Protein AF-A0A811AQ07-F1 (afdb_monomer_lite)

Secondary structure (DSSP, 8-state):
-EEEEEEEEETTEEEEEEEEEEEEEEEEE-TTSEEEEEEEEEEEEEEEEE--STT--EEEEEEEEEEEEEEEEE-EESSSS-EE--EEEEEEEEE-PPP-------

Radius of gyration: 21.3 Å; chains: 1; bounding box: 49×35×57 Å

Sequence (106 aa):
MTYTDSHAGSDAFSGETKSVGAGIYASAMFESGAYIDLIGKFVHHDNEYTATFAGLGTRDYSSHSRYAGAEVGYRYHVTDDTRIEPQAELVYGAVSGKQFSGKTGE

Foldseek 3Di:
DDWDWDWDDDPFKTKTKTKDKDKDKDKDADPQQKIKIKMKMKMKIFMWIAGPPPPPGIDTDIKIKIKIKIKIWGWDDPDPPDIDIDMDMDMDMDIDDDDDDDPPDD

pLDDT: mean 73.06, std 18.9, range [33.62, 95.75]

Organism: Escherichia coli (NCBI:txid562)

Structure (mmCIF, N/CA/C/O backbone):
data_AF-A0A811AQ07-F1
#
_entry.id   AF-A0A811AQ07-F1
#
loop_
_atom_site.group_PDB
_atom_site.id
_atom_site.type_symbol
_atom_site.label_atom_id
_atom_site.label_alt_id
_atom_site.label_comp_id
_atom_site.label_asym_id
_atom_site.label_entity_id
_atom_site.label_seq_id
_atom_site.pdbx_PDB_ins_code
_atom_site.Cartn_x
_atom_site.Cartn_y
_atom_site.Cartn_z
_atom_site.occupancy
_atom_site.B_iso_or_equiv
_atom_site.auth_seq_id
_atom_site.auth_comp_id
_atom_site.auth_asym_id
_atom_site.auth_atom_id
_atom_site.pdbx_PDB_model_num
ATOM 1 N N . MET A 1 1 ? -6.242 -13.413 2.197 1.00 47.56 1 MET A N 1
ATOM 2 C CA . MET A 1 1 ? -6.690 -13.215 3.591 1.00 47.56 1 MET A CA 1
ATOM 3 C C . MET A 1 1 ? -5.531 -12.613 4.355 1.00 47.56 1 MET A C 1
ATOM 5 O O . MET A 1 1 ? -4.440 -13.162 4.280 1.00 47.56 1 MET A O 1
ATOM 9 N N . THR A 1 2 ? -5.741 -11.485 5.018 1.00 65.25 2 THR A N 1
ATOM 10 C CA . THR A 1 2 ? -4.742 -10.828 5.868 1.00 65.25 2 THR A CA 1
ATOM 11 C C . THR A 1 2 ? -5.278 -10.790 7.290 1.00 65.25 2 THR A C 1
ATOM 13 O O . THR A 1 2 ? -6.398 -10.325 7.504 1.00 65.25 2 THR A O 1
ATOM 16 N N . TYR A 1 3 ? -4.493 -11.282 8.241 1.00 50.19 3 TYR A N 1
ATOM 17 C CA . TYR A 1 3 ? -4.783 -11.183 9.666 1.00 50.19 3 TYR A CA 1
ATOM 18 C C . TYR A 1 3 ? -3.769 -10.229 10.288 1.00 50.19 3 TYR A C 1
ATOM 20 O O . TYR A 1 3 ? -2.569 -10.356 10.034 1.00 50.19 3 TYR A O 1
ATOM 28 N N . THR A 1 4 ? -4.243 -9.259 11.062 1.00 65.75 4 THR A N 1
ATOM 29 C CA . THR A 1 4 ? -3.370 -8.333 11.784 1.00 65.75 4 THR A CA 1
ATOM 30 C C . THR A 1 4 ? -3.865 -8.193 13.209 1.00 65.75 4 THR A C 1
ATOM 32 O O . THR A 1 4 ? -5.009 -7.804 13.445 1.00 65.75 4 THR A O 1
ATOM 35 N N . ASP A 1 5 ? -2.970 -8.512 14.136 1.00 54.62 5 ASP A N 1
ATOM 36 C CA . ASP A 1 5 ? -3.140 -8.296 15.563 1.00 54.62 5 ASP A CA 1
ATOM 37 C C . ASP A 1 5 ? -2.322 -7.061 15.937 1.00 54.62 5 ASP A C 1
ATOM 39 O O . ASP A 1 5 ? -1.143 -6.958 15.585 1.00 54.62 5 ASP A O 1
ATOM 43 N N . SER A 1 6 ? -2.961 -6.061 16.533 1.00 50.06 6 SER A N 1
ATOM 44 C CA . SER A 1 6 ? -2.292 -4.826 16.930 1.00 50.06 6 SER A CA 1
ATOM 45 C C . SER A 1 6 ? -2.661 -4.480 18.358 1.00 50.06 6 SER A C 1
ATOM 47 O O . SER A 1 6 ? -3.834 -4.343 18.704 1.00 50.06 6 SER A O 1
ATOM 49 N N . HIS A 1 7 ? -1.621 -4.320 19.167 1.00 52.50 7 HIS A N 1
ATOM 50 C CA . HIS A 1 7 ? -1.713 -3.917 20.557 1.00 52.50 7 HIS A CA 1
ATOM 51 C C . HIS A 1 7 ? -1.300 -2.449 20.659 1.00 52.50 7 HIS A C 1
ATOM 53 O O . HIS A 1 7 ? -0.160 -2.101 20.343 1.00 52.50 7 HIS A O 1
ATOM 59 N N . ALA A 1 8 ? -2.221 -1.583 21.075 1.00 51.03 8 ALA A N 1
ATOM 60 C CA . ALA A 1 8 ? -1.938 -0.177 21.332 1.00 51.03 8 ALA A CA 1
ATOM 61 C C . ALA A 1 8 ? -2.216 0.120 22.810 1.00 51.03 8 ALA A C 1
ATOM 63 O O . ALA A 1 8 ? -3.345 -0.018 23.281 1.00 51.03 8 ALA A O 1
ATOM 64 N N . GLY A 1 9 ? -1.176 0.519 23.543 1.00 42.53 9 GLY A N 1
ATOM 65 C CA . GLY A 1 9 ? -1.263 0.855 24.962 1.00 42.53 9 GLY A CA 1
ATOM 66 C C . GLY A 1 9 ? -0.516 2.146 25.280 1.00 42.53 9 GLY A C 1
ATOM 67 O O . GLY A 1 9 ? 0.598 2.363 24.807 1.00 42.53 9 GLY A O 1
ATOM 68 N N . SER A 1 10 ? -1.138 3.002 26.083 1.00 49.00 10 SER A N 1
ATOM 69 C CA . SER A 1 10 ? -0.545 4.182 26.720 1.00 49.00 10 SER A CA 1
ATOM 70 C C . SER A 1 10 ? -1.031 4.239 28.173 1.00 49.00 10 SER A C 1
ATOM 72 O O . SER A 1 10 ? -2.038 3.618 28.500 1.00 49.00 10 SER A O 1
ATOM 74 N N . ASP A 1 11 ? -0.380 5.007 29.050 1.00 52.09 11 ASP A N 1
ATOM 75 C CA . ASP A 1 11 ? -0.713 5.084 30.489 1.00 52.09 11 ASP A CA 1
ATOM 76 C C . ASP A 1 11 ? -2.171 5.509 30.791 1.00 52.09 11 ASP A C 1
ATOM 78 O O . ASP A 1 11 ? -2.641 5.378 31.920 1.00 52.09 11 ASP A O 1
ATOM 82 N N . ALA A 1 12 ? -2.911 5.991 29.785 1.00 50.75 12 ALA A N 1
ATOM 83 C CA . ALA A 1 12 ? -4.318 6.384 29.877 1.00 50.75 12 ALA A CA 1
ATOM 84 C C . ALA A 1 12 ? -5.310 5.468 29.118 1.00 50.75 12 ALA A C 1
ATOM 86 O O . ALA A 1 12 ? -6.520 5.675 29.243 1.00 50.75 12 ALA A O 1
ATOM 87 N N . PHE A 1 13 ? -4.846 4.487 28.326 1.00 49.88 13 PHE A N 1
ATOM 88 C CA . PHE A 1 13 ? -5.715 3.567 27.573 1.00 49.88 13 PHE A CA 1
ATOM 89 C C . PHE A 1 13 ? -5.024 2.233 27.234 1.00 49.88 13 PHE A C 1
ATOM 91 O O . PHE A 1 13 ? -3.858 2.213 26.842 1.00 49.88 13 PHE A O 1
ATOM 98 N N . SER A 1 14 ? -5.766 1.124 27.280 1.00 48.88 14 SER A N 1
ATOM 99 C CA . SER A 1 14 ? -5.351 -0.150 26.676 1.00 48.88 14 SER A CA 1
ATOM 100 C C . SER A 1 14 ? -6.426 -0.627 25.705 1.00 48.88 14 SER A C 1
ATOM 102 O O . SER A 1 14 ? -7.597 -0.732 26.084 1.00 48.88 14 SER A O 1
ATOM 104 N N . GLY A 1 15 ? -6.046 -0.898 24.457 1.00 54.94 15 GLY A N 1
ATOM 105 C CA . GLY A 1 15 ? -6.963 -1.408 23.443 1.00 54.94 15 GLY A CA 1
ATOM 106 C C . GLY A 1 15 ? -6.344 -2.526 22.613 1.00 54.94 15 GLY A C 1
ATOM 107 O O . GLY A 1 15 ? -5.207 -2.412 22.148 1.00 54.94 15 GLY A O 1
ATOM 108 N N . GLU A 1 16 ? -7.114 -3.592 22.413 1.00 60.38 16 GLU A N 1
ATOM 109 C CA . GLU A 1 16 ? -6.828 -4.634 21.430 1.00 60.38 16 GLU A CA 1
ATOM 110 C C . GLU A 1 16 ? -7.572 -4.308 20.138 1.00 60.38 16 GLU A C 1
ATOM 112 O O . GLU A 1 16 ? -8.758 -3.980 20.143 1.00 60.38 16 GLU A O 1
ATOM 117 N N . THR A 1 17 ? -6.883 -4.381 19.002 1.00 57.19 17 THR A N 1
ATOM 118 C CA . THR A 1 17 ? -7.522 -4.261 17.689 1.00 57.19 17 THR A CA 1
ATOM 119 C C . THR A 1 17 ? -7.236 -5.508 16.873 1.00 57.19 1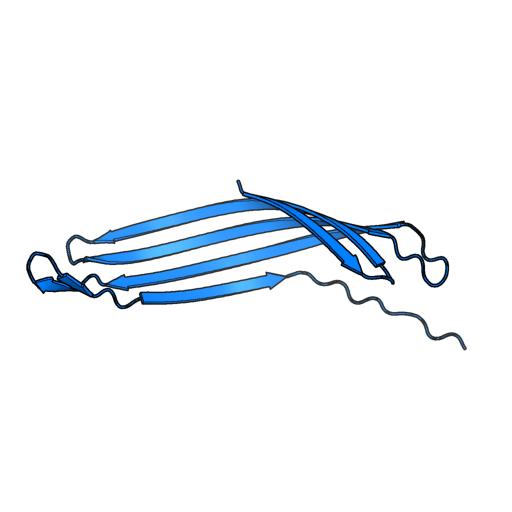7 THR A C 1
ATOM 121 O O . THR A 1 17 ? -6.112 -5.732 16.419 1.00 57.19 17 THR A O 1
ATOM 124 N N . LYS A 1 18 ? -8.276 -6.311 16.655 1.00 70.31 18 LYS A N 1
ATOM 125 C CA . LYS A 1 18 ? -8.247 -7.486 15.787 1.00 70.31 18 LYS A CA 1
ATOM 126 C C . LYS A 1 18 ? -8.769 -7.090 14.424 1.00 70.31 18 LYS A C 1
ATOM 128 O O . LYS A 1 18 ? -9.899 -6.639 14.279 1.00 70.31 18 LYS A O 1
ATOM 133 N N . SER A 1 19 ? -7.930 -7.231 13.406 1.00 68.94 19 SER A N 1
ATOM 134 C CA . SER A 1 19 ? -8.284 -6.835 12.046 1.00 68.94 19 SER A CA 1
ATOM 135 C C . SER A 1 19 ? -8.293 -8.040 11.122 1.00 68.94 19 SER A C 1
ATOM 137 O O . SER A 1 19 ? -7.280 -8.727 10.966 1.00 68.94 19 SER A O 1
ATOM 139 N N . VAL A 1 20 ? -9.426 -8.275 10.467 1.00 75.38 20 VAL A N 1
ATOM 140 C CA . VAL A 1 20 ? -9.591 -9.331 9.467 1.00 75.38 20 VAL A CA 1
ATOM 141 C C . VAL A 1 20 ? -9.822 -8.688 8.111 1.00 75.38 20 VAL A C 1
ATOM 143 O O . VAL A 1 20 ? -10.784 -7.949 7.907 1.00 75.38 20 VAL A O 1
ATOM 146 N N . GLY A 1 21 ? -8.924 -8.970 7.169 1.00 81.19 21 GLY A N 1
ATOM 147 C CA . GLY A 1 21 ? -8.981 -8.422 5.823 1.00 81.19 21 GLY A CA 1
ATOM 148 C C . GLY A 1 21 ? -9.073 -9.478 4.730 1.00 81.19 21 GLY A C 1
ATOM 149 O O . GLY A 1 21 ? -8.413 -10.521 4.764 1.00 81.19 21 GLY A O 1
ATOM 150 N N . ALA A 1 22 ? -9.861 -9.167 3.710 1.00 82.75 22 ALA A N 1
ATOM 151 C CA . ALA A 1 22 ? -9.928 -9.902 2.459 1.00 82.75 22 ALA A CA 1
ATOM 152 C C . ALA A 1 22 ? -9.666 -8.939 1.303 1.00 82.75 22 ALA A C 1
ATOM 154 O O . ALA A 1 22 ? -10.140 -7.806 1.297 1.00 82.75 22 ALA A O 1
ATOM 155 N N . GLY A 1 23 ? -8.899 -9.385 0.317 1.00 87.62 23 GLY A N 1
ATOM 156 C CA . GLY A 1 23 ? -8.571 -8.567 -0.835 1.00 87.62 23 GLY A CA 1
ATOM 157 C C . GLY A 1 23 ? -8.318 -9.409 -2.066 1.00 87.62 23 GLY A C 1
ATOM 158 O O . GLY A 1 23 ? -8.008 -10.598 -1.964 1.00 87.62 23 GLY A O 1
ATOM 159 N N . ILE A 1 24 ? -8.478 -8.762 -3.209 1.00 90.88 24 ILE A N 1
ATOM 160 C CA . ILE A 1 24 ? -8.180 -9.282 -4.534 1.00 90.88 24 ILE A CA 1
ATOM 161 C C . ILE A 1 24 ? -7.068 -8.433 -5.134 1.00 90.88 24 ILE A C 1
ATOM 163 O O . ILE A 1 24 ? -7.017 -7.224 -4.904 1.00 90.88 24 ILE A O 1
ATOM 167 N N . TYR A 1 25 ? -6.186 -9.070 -5.887 1.00 91.75 25 TYR A N 1
ATOM 168 C CA . TYR A 1 25 ? -5.140 -8.393 -6.635 1.00 91.75 25 TYR A CA 1
ATOM 169 C C . TYR A 1 25 ? -5.139 -8.905 -8.072 1.00 91.75 25 TYR A C 1
ATOM 171 O O . TYR A 1 25 ? -5.541 -10.041 -8.341 1.00 91.75 25 TYR A O 1
ATOM 179 N N . ALA A 1 26 ? -4.731 -8.043 -8.989 1.00 94.44 26 ALA A N 1
ATOM 180 C CA . ALA A 1 26 ? -4.576 -8.343 -10.394 1.00 94.44 26 ALA A CA 1
ATOM 181 C C . ALA A 1 26 ? -3.298 -7.667 -10.879 1.00 94.44 26 ALA A C 1
ATOM 183 O O . ALA A 1 26 ? -3.230 -6.441 -10.950 1.00 94.44 26 ALA A O 1
ATOM 184 N N . 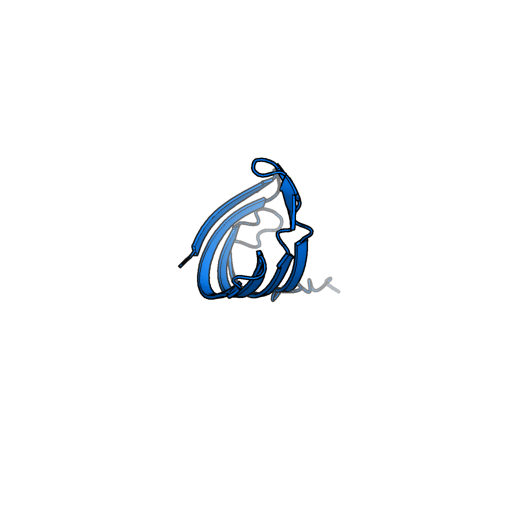SER A 1 27 ? -2.313 -8.484 -11.236 1.00 94.31 27 SER A N 1
ATOM 185 C CA . SER A 1 27 ? -1.025 -8.016 -11.731 1.00 94.31 27 SER A CA 1
ATOM 186 C C . SER A 1 27 ? -0.869 -8.417 -13.194 1.00 94.31 27 SER A C 1
ATOM 188 O O . SER A 1 27 ? -1.100 -9.570 -13.564 1.00 94.31 27 SER A O 1
ATOM 190 N N . ALA A 1 28 ? -0.473 -7.470 -14.034 1.00 93.31 28 ALA A N 1
ATOM 191 C CA . ALA A 1 28 ? -0.150 -7.687 -15.434 1.00 93.31 28 ALA A CA 1
ATOM 192 C C . ALA A 1 28 ? 1.334 -7.394 -15.648 1.00 93.31 28 ALA A C 1
ATOM 194 O O . ALA A 1 28 ? 1.792 -6.283 -15.385 1.00 93.31 28 ALA A O 1
ATOM 195 N N . MET A 1 29 ? 2.077 -8.387 -16.140 1.00 94.06 29 MET A N 1
ATOM 196 C CA . MET A 1 29 ? 3.471 -8.223 -16.549 1.00 94.06 29 MET A CA 1
ATOM 197 C C . MET A 1 29 ? 3.568 -8.308 -18.066 1.00 94.06 29 MET A C 1
ATOM 199 O O . MET A 1 29 ? 3.026 -9.229 -18.677 1.00 94.06 29 MET A O 1
ATOM 203 N N . PHE A 1 30 ? 4.262 -7.349 -18.667 1.00 91.56 30 PHE A N 1
ATOM 204 C CA . PHE A 1 30 ? 4.441 -7.259 -20.109 1.00 91.56 30 PHE A CA 1
ATOM 205 C C . PHE A 1 30 ? 5.868 -7.652 -20.491 1.00 91.56 30 PHE A C 1
ATOM 207 O O . PHE A 1 30 ? 6.825 -7.331 -19.787 1.00 91.56 30 PHE A O 1
ATOM 214 N N . GLU A 1 31 ? 6.027 -8.290 -21.653 1.00 88.94 31 GLU A N 1
ATOM 215 C CA . GLU A 1 31 ? 7.346 -8.656 -22.198 1.00 88.94 31 GLU A CA 1
ATOM 216 C C . GLU A 1 31 ? 8.246 -7.434 -22.450 1.00 88.94 31 GLU A C 1
ATOM 218 O O . GLU A 1 31 ? 9.467 -7.553 -22.462 1.00 88.94 31 GLU A O 1
ATOM 223 N N . SER A 1 32 ? 7.658 -6.239 -22.577 1.00 86.94 32 SER A N 1
ATOM 224 C CA . SER A 1 32 ? 8.384 -4.968 -22.664 1.00 86.94 32 SER A CA 1
ATOM 225 C C . SER A 1 32 ? 9.118 -4.575 -21.374 1.00 86.94 32 SER A C 1
ATOM 227 O O . SER A 1 32 ? 9.885 -3.618 -21.390 1.00 86.94 32 SER A O 1
ATOM 229 N N . GLY A 1 33 ? 8.882 -5.273 -20.258 1.00 86.75 33 GLY A N 1
ATOM 230 C CA . GLY A 1 33 ? 9.394 -4.920 -18.933 1.00 86.75 33 GLY A CA 1
ATOM 231 C C . GLY A 1 33 ? 8.453 -4.018 -18.131 1.00 86.75 33 GLY A C 1
ATOM 232 O O . GLY A 1 33 ? 8.723 -3.758 -16.961 1.00 86.75 33 GLY A O 1
ATOM 233 N N . ALA A 1 34 ? 7.342 -3.565 -18.717 1.00 92.69 34 ALA A N 1
ATOM 234 C CA . ALA A 1 34 ? 6.291 -2.867 -17.982 1.00 92.69 34 ALA A CA 1
ATOM 235 C C . ALA A 1 34 ? 5.538 -3.828 -17.050 1.00 92.69 34 ALA A C 1
ATOM 237 O O . ALA A 1 34 ? 5.320 -4.993 -17.392 1.00 92.69 34 ALA A O 1
ATOM 238 N N . TYR A 1 35 ? 5.068 -3.324 -15.914 1.00 94.56 35 TYR A N 1
ATOM 239 C CA . TYR A 1 35 ? 4.105 -4.024 -15.077 1.00 94.56 35 TYR A CA 1
ATOM 240 C C . TYR A 1 35 ? 3.068 -3.064 -14.502 1.00 94.56 35 TYR A C 1
ATOM 242 O O . TYR A 1 35 ? 3.304 -1.863 -14.351 1.00 94.56 35 TYR A O 1
ATOM 250 N N . ILE A 1 36 ? 1.901 -3.622 -14.208 1.00 94.25 36 ILE A N 1
ATOM 251 C CA . ILE A 1 36 ? 0.808 -2.950 -13.517 1.00 94.25 36 ILE A CA 1
ATOM 252 C C . ILE A 1 36 ? 0.328 -3.902 -12.430 1.00 94.25 36 ILE A C 1
ATOM 254 O O . ILE A 1 36 ? 0.057 -5.063 -12.729 1.00 94.25 36 ILE A O 1
ATOM 258 N N . ASP A 1 37 ? 0.199 -3.423 -11.200 1.00 95.50 37 ASP A N 1
ATOM 259 C CA . ASP A 1 37 ? -0.451 -4.149 -10.114 1.00 95.50 37 ASP A CA 1
ATOM 260 C C . ASP A 1 37 ? -1.649 -3.358 -9.597 1.00 95.50 37 ASP A C 1
ATOM 262 O O . ASP A 1 37 ? -1.574 -2.157 -9.356 1.00 95.50 37 ASP A O 1
ATOM 266 N N . LEU A 1 38 ? -2.791 -4.021 -9.462 1.00 94.75 38 LEU A N 1
ATOM 267 C CA . LEU A 1 38 ? -4.004 -3.435 -8.910 1.00 94.75 38 LEU A CA 1
ATOM 268 C C . LEU A 1 38 ? -4.442 -4.279 -7.729 1.00 94.75 38 LEU A C 1
ATOM 270 O O . LEU A 1 38 ? -4.670 -5.478 -7.874 1.00 94.75 38 LEU A O 1
ATOM 274 N N . ILE A 1 39 ? -4.646 -3.652 -6.577 1.00 93.25 39 ILE A N 1
ATOM 275 C CA . ILE A 1 39 ? -5.087 -4.334 -5.365 1.00 93.25 39 ILE A CA 1
ATOM 276 C C . ILE A 1 39 ? -6.311 -3.649 -4.772 1.00 93.25 39 ILE A C 1
ATOM 278 O O . ILE A 1 39 ? -6.346 -2.444 -4.554 1.00 93.25 39 ILE A O 1
ATOM 282 N N . GLY A 1 40 ? -7.334 -4.432 -4.460 1.00 93.25 40 GLY A N 1
ATOM 283 C CA . GLY A 1 40 ? -8.485 -3.999 -3.679 1.00 93.25 40 GLY A CA 1
ATOM 284 C C . GLY A 1 40 ? -8.554 -4.816 -2.402 1.00 93.25 40 GLY A C 1
ATOM 285 O O . GLY A 1 40 ? -8.728 -6.031 -2.467 1.00 93.25 40 GLY A O 1
ATOM 286 N N . LYS A 1 41 ? -8.448 -4.178 -1.235 1.00 90.38 41 LYS A N 1
ATOM 287 C CA . LYS A 1 41 ? -8.586 -4.847 0.067 1.00 90.38 41 LYS A CA 1
ATOM 288 C C . LYS A 1 41 ? -9.674 -4.199 0.914 1.00 90.38 41 LYS A C 1
ATOM 290 O O . LYS A 1 41 ? -9.785 -2.978 1.012 1.00 90.38 41 LYS A O 1
ATOM 295 N N . PHE A 1 42 ? -10.467 -5.041 1.555 1.00 82.75 42 PHE A N 1
ATOM 296 C CA . PHE A 1 42 ? -11.427 -4.676 2.580 1.00 82.75 42 PHE A CA 1
ATOM 297 C C . PHE A 1 42 ? -10.938 -5.241 3.906 1.00 82.75 42 PHE A C 1
ATOM 299 O O . PHE A 1 42 ? -10.639 -6.429 3.997 1.00 82.75 42 PHE A O 1
ATOM 306 N N . VAL A 1 43 ? -10.855 -4.400 4.928 1.00 84.06 43 VAL A N 1
ATOM 307 C CA . VAL A 1 43 ? -10.404 -4.774 6.265 1.00 84.06 43 VAL A CA 1
ATOM 308 C C . VAL A 1 43 ? -11.500 -4.413 7.253 1.00 84.06 43 VAL A C 1
ATOM 310 O O . VAL A 1 43 ? -11.928 -3.264 7.320 1.00 84.06 43 VAL A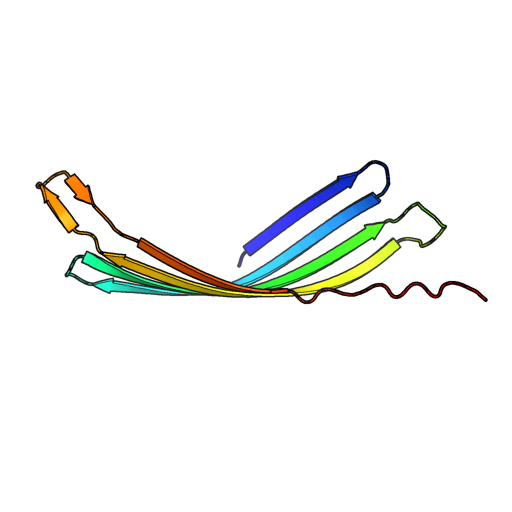 O 1
ATOM 313 N N . HIS A 1 44 ? -11.979 -5.400 7.995 1.00 79.00 44 HIS A N 1
ATOM 314 C CA . HIS A 1 44 ? -12.809 -5.185 9.168 1.00 79.00 44 HIS A CA 1
ATOM 315 C C . HIS A 1 44 ? -11.903 -5.095 10.390 1.00 79.00 44 HIS A C 1
ATOM 317 O O . HIS A 1 44 ? -10.985 -5.902 10.526 1.00 79.00 44 HIS A O 1
ATOM 323 N N . HIS A 1 45 ? -12.142 -4.115 11.247 1.00 76.19 45 HIS A N 1
ATOM 324 C CA . HIS A 1 45 ? -11.415 -3.919 12.488 1.00 76.19 45 HIS A CA 1
ATOM 325 C C . HIS A 1 45 ? -12.400 -4.079 13.644 1.00 76.19 45 HIS A C 1
ATOM 327 O O . HIS A 1 45 ? -13.267 -3.226 13.849 1.00 76.19 45 HIS A O 1
ATOM 333 N N . ASP A 1 46 ? -12.242 -5.153 14.399 1.00 68.06 46 ASP A N 1
ATOM 334 C CA . ASP A 1 46 ? -12.855 -5.332 15.705 1.00 68.06 46 ASP A CA 1
ATOM 335 C C . ASP A 1 46 ? -11.923 -4.688 16.728 1.00 68.06 46 ASP A C 1
ATOM 337 O O . ASP A 1 46 ? -10.806 -5.152 16.960 1.00 68.06 46 ASP A O 1
ATOM 341 N N . ASN A 1 47 ? -12.342 -3.557 17.285 1.00 63.06 47 ASN A N 1
ATOM 342 C CA . ASN A 1 47 ? -11.561 -2.836 18.276 1.00 63.06 47 ASN A CA 1
ATOM 343 C C . ASN A 1 47 ? -12.257 -2.982 19.630 1.00 63.06 47 ASN A C 1
ATOM 345 O O . ASN A 1 47 ? -13.422 -2.608 19.780 1.00 63.06 47 ASN A O 1
ATOM 349 N N . GLU A 1 48 ? -11.518 -3.466 20.614 1.00 57.56 48 GLU A N 1
ATOM 350 C CA . GLU A 1 48 ? -11.928 -3.524 22.009 1.00 57.56 48 GLU A CA 1
ATOM 351 C C . GLU A 1 48 ? -11.052 -2.531 22.772 1.00 57.56 48 GLU A C 1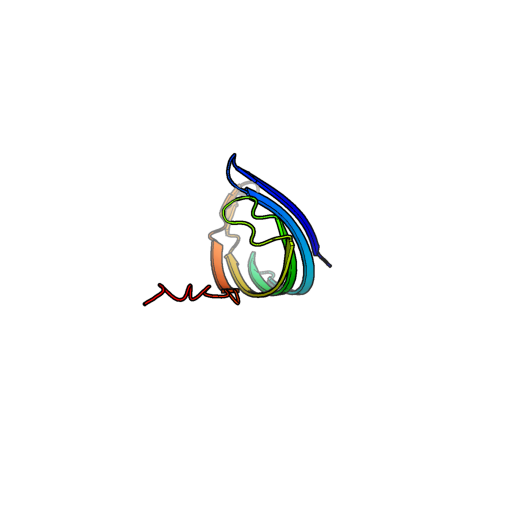
ATOM 353 O O . GLU A 1 48 ? -9.856 -2.752 22.961 1.00 57.56 48 GLU A O 1
ATOM 358 N N . TYR A 1 49 ? -11.615 -1.384 23.161 1.00 55.62 49 TYR A N 1
ATOM 359 C CA . TYR A 1 49 ? -10.884 -0.393 23.950 1.00 55.62 49 TYR A CA 1
ATOM 360 C C . TYR A 1 49 ? -11.449 -0.306 25.359 1.00 55.62 49 TYR A C 1
ATOM 362 O O . TYR A 1 49 ? -12.643 -0.074 25.575 1.00 55.62 49 TYR A O 1
ATOM 370 N N . THR A 1 50 ? -10.547 -0.423 26.327 1.00 50.31 50 THR A N 1
ATOM 371 C CA . THR A 1 50 ? -10.839 -0.220 27.741 1.00 50.31 50 THR A CA 1
ATOM 372 C C . THR A 1 50 ? -10.313 1.156 28.139 1.00 50.31 50 THR A C 1
ATOM 374 O O . THR A 1 50 ? -9.103 1.377 28.224 1.00 50.31 50 THR A O 1
ATOM 377 N N . ALA A 1 51 ? -11.222 2.113 28.342 1.00 50.22 51 ALA A N 1
ATOM 378 C CA . ALA A 1 51 ? -10.884 3.454 28.812 1.00 50.22 51 ALA A CA 1
ATOM 379 C C . ALA A 1 51 ? -11.128 3.549 30.324 1.00 50.22 51 ALA A C 1
ATOM 381 O O . ALA A 1 51 ? -12.270 3.561 30.787 1.00 50.22 51 ALA A O 1
ATOM 382 N N . THR A 1 52 ? -10.052 3.631 31.106 1.00 51.88 52 THR A N 1
ATOM 383 C CA . THR A 1 52 ? -10.106 3.662 32.580 1.00 51.88 52 THR A CA 1
ATOM 384 C C . THR A 1 52 ? -10.400 5.057 33.149 1.00 51.88 52 THR A C 1
ATOM 386 O O . THR A 1 52 ? -10.693 5.190 34.336 1.00 51.88 52 THR A O 1
ATOM 389 N N . PHE A 1 53 ? -10.363 6.111 32.325 1.00 44.53 53 PHE A N 1
ATOM 390 C CA . PHE A 1 53 ? -10.663 7.485 32.740 1.00 44.53 53 PHE A CA 1
ATOM 391 C C . PHE A 1 53 ? -12.171 7.784 32.622 1.00 44.53 53 PHE A C 1
ATOM 393 O O . PHE A 1 53 ? -12.782 7.541 31.584 1.00 44.53 53 PHE A O 1
ATOM 400 N N . ALA A 1 54 ? -12.765 8.325 33.691 1.00 50.50 54 ALA A N 1
ATOM 401 C CA . ALA A 1 54 ? -14.177 8.733 33.804 1.00 50.50 54 ALA A CA 1
ATOM 402 C C . ALA A 1 54 ? -15.257 7.621 33.854 1.00 50.50 54 ALA A C 1
ATOM 404 O O . ALA A 1 54 ? -16.437 7.916 33.679 1.00 50.50 54 ALA A O 1
ATOM 405 N N . GLY A 1 55 ? -14.905 6.361 34.147 1.00 45.19 55 GLY A N 1
ATOM 406 C CA . GLY A 1 55 ? -15.900 5.296 34.385 1.00 45.19 55 GLY A CA 1
ATOM 407 C C . GLY A 1 55 ? -16.660 4.830 33.133 1.00 45.19 55 GLY A C 1
ATOM 408 O O . GLY A 1 55 ? -17.780 4.337 33.238 1.00 45.19 55 GLY A O 1
ATOM 409 N N . LEU A 1 56 ? -16.066 4.993 31.947 1.00 49.78 56 LEU A N 1
ATOM 410 C CA . LEU A 1 56 ? -16.705 4.716 30.653 1.00 49.78 56 LEU A CA 1
ATOM 411 C C . LEU A 1 56 ? -16.815 3.219 30.287 1.00 49.78 56 LEU A C 1
ATOM 413 O O . LEU A 1 56 ? -17.570 2.892 29.368 1.00 49.78 56 LEU A O 1
ATOM 417 N N . GLY A 1 57 ? -16.135 2.328 31.019 1.00 55.56 57 GLY A N 1
ATOM 418 C CA . GLY A 1 57 ? -16.181 0.871 30.824 1.00 55.56 57 GLY A CA 1
ATOM 419 C C . GLY A 1 57 ? -15.471 0.376 29.554 1.00 55.56 57 GLY A C 1
ATOM 420 O O . GLY A 1 57 ? -14.799 1.145 28.863 1.00 55.56 57 GLY A O 1
ATOM 421 N N . THR A 1 58 ? -15.615 -0.919 29.252 1.00 55.38 58 THR A N 1
ATOM 422 C CA . THR A 1 58 ?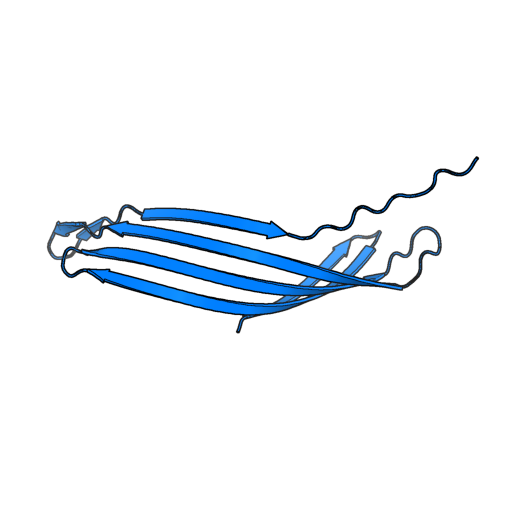 -15.168 -1.534 27.989 1.00 55.38 58 THR A CA 1
ATOM 423 C C . THR A 1 58 ? -16.121 -1.132 26.867 1.00 55.38 58 THR A C 1
ATOM 425 O O . THR A 1 58 ? -17.341 -1.263 26.997 1.00 55.38 58 THR A O 1
ATOM 428 N N . ARG A 1 59 ? -15.580 -0.592 25.773 1.00 57.22 59 ARG A N 1
ATOM 429 C CA . ARG A 1 59 ? -16.346 -0.186 24.591 1.00 57.22 59 ARG A CA 1
ATOM 430 C C . ARG A 1 59 ? -15.884 -1.011 23.400 1.00 57.22 59 ARG A C 1
ATOM 432 O O . ARG A 1 59 ? -14.788 -0.791 22.891 1.00 57.22 59 ARG A O 1
ATOM 439 N N . ASP A 1 60 ? -16.773 -1.876 22.929 1.00 58.91 60 ASP A N 1
ATOM 440 C CA . ASP A 1 60 ? -16.593 -2.599 21.674 1.00 58.91 60 ASP A CA 1
ATOM 441 C C . ASP A 1 60 ? -17.000 -1.702 20.506 1.00 58.91 60 ASP A C 1
ATOM 443 O O . ASP A 1 60 ? -18.106 -1.143 20.477 1.00 58.91 60 ASP A O 1
ATOM 447 N N . TYR A 1 61 ? -16.115 -1.541 19.526 1.00 61.62 61 TYR A N 1
ATOM 448 C CA . TYR A 1 61 ? -16.456 -0.873 18.279 1.00 61.62 61 TYR A CA 1
ATOM 449 C C . TYR A 1 61 ? -15.868 -1.572 17.063 1.00 61.62 61 TYR A C 1
ATOM 451 O O . TYR A 1 61 ? -14.664 -1.785 16.929 1.00 61.62 61 TYR A O 1
ATOM 459 N N . SER A 1 62 ? -16.754 -1.840 16.109 1.00 64.12 62 SER A N 1
ATOM 460 C CA . SER A 1 62 ? -16.380 -2.288 14.781 1.00 64.12 62 SER A CA 1
ATOM 461 C C . SER A 1 62 ? -16.184 -1.088 13.853 1.00 64.12 62 SER A C 1
ATOM 463 O O . SER A 1 62 ? -17.016 -0.175 13.777 1.00 64.12 62 SER A O 1
ATOM 465 N N . SER A 1 63 ? -15.062 -1.074 13.141 1.00 70.75 63 SER A N 1
ATOM 466 C CA . SER A 1 63 ? -14.798 -0.153 12.037 1.00 70.75 63 SER A CA 1
ATOM 467 C C . SER A 1 63 ? -14.407 -0.941 10.791 1.00 70.75 63 SER A C 1
ATOM 469 O O . SER A 1 63 ? -14.055 -2.117 10.852 1.00 70.75 63 SER A O 1
ATOM 471 N N . HIS A 1 64 ? -14.528 -0.328 9.620 1.00 79.25 64 HIS A N 1
ATOM 472 C CA . HIS A 1 64 ? -14.110 -0.944 8.374 1.00 79.25 64 HIS A CA 1
ATOM 473 C C . HIS A 1 64 ? -13.258 0.016 7.551 1.00 79.25 64 HIS A C 1
ATOM 475 O O . HIS A 1 64 ? -13.546 1.210 7.425 1.00 79.25 64 HIS A O 1
ATOM 481 N N . SER A 1 65 ? -12.243 -0.539 6.913 1.00 80.62 65 SER A N 1
ATOM 482 C CA . SER A 1 65 ? -11.347 0.180 6.028 1.00 80.62 65 SER A CA 1
ATOM 483 C C . SER A 1 65 ? -11.379 -0.457 4.652 1.00 80.62 65 SER A C 1
ATOM 485 O O . SER A 1 65 ? -11.306 -1.675 4.494 1.00 80.62 65 SER A O 1
ATOM 487 N N . ARG A 1 66 ? -11.512 0.378 3.630 1.00 83.88 66 ARG A N 1
ATOM 488 C CA . ARG A 1 66 ? -11.427 -0.028 2.229 1.00 83.88 66 ARG A CA 1
ATOM 489 C C . ARG A 1 66 ? -10.176 0.585 1.653 1.00 83.88 66 ARG A C 1
ATOM 491 O O . ARG A 1 66 ? -9.952 1.775 1.849 1.00 83.88 66 ARG A O 1
ATOM 498 N N . TYR A 1 67 ? -9.401 -0.200 0.928 1.00 88.69 67 TYR A N 1
ATOM 499 C CA . TYR A 1 67 ? -8.235 0.295 0.224 1.00 88.69 67 TYR A CA 1
ATOM 500 C C . TYR A 1 67 ? -8.265 -0.184 -1.218 1.00 88.69 67 TYR A C 1
ATOM 502 O O . TYR A 1 67 ? -8.582 -1.341 -1.496 1.00 88.69 67 TYR A O 1
ATOM 510 N N . ALA A 1 68 ? -7.901 0.719 -2.111 1.00 91.88 68 ALA A N 1
ATOM 511 C CA . ALA A 1 68 ? -7.644 0.465 -3.511 1.00 91.88 68 ALA A CA 1
ATOM 512 C C . ALA A 1 68 ? -6.238 0.988 -3.812 1.00 91.88 68 ALA A C 1
ATOM 514 O O . ALA A 1 68 ? -5.968 2.169 -3.613 1.00 91.88 68 ALA A O 1
ATOM 515 N N . GLY A 1 69 ? -5.343 0.103 -4.223 1.00 93.94 69 GLY A N 1
ATOM 516 C CA . GLY A 1 69 ? -3.991 0.412 -4.659 1.00 93.94 69 GLY A CA 1
ATOM 517 C C . GLY A 1 69 ? -3.858 0.168 -6.154 1.00 93.94 69 GLY A C 1
ATOM 518 O O . GLY A 1 69 ? -4.436 -0.782 -6.686 1.00 93.94 69 GLY A O 1
ATOM 519 N N . ALA A 1 70 ? -3.112 1.035 -6.819 1.00 95.00 70 ALA A N 1
ATOM 520 C CA . ALA A 1 70 ? -2.679 0.861 -8.189 1.00 95.00 70 ALA A CA 1
ATOM 521 C C . ALA A 1 70 ? -1.196 1.204 -8.277 1.00 95.00 70 ALA A C 1
ATOM 523 O O . ALA A 1 70 ? -0.792 2.308 -7.921 1.00 95.00 70 ALA A O 1
ATOM 524 N N . GLU A 1 71 ? -0.405 0.272 -8.771 1.00 95.56 71 GLU A N 1
ATOM 525 C CA . GLU A 1 71 ? 1.021 0.414 -8.990 1.00 95.56 71 GLU A CA 1
ATOM 526 C C . GLU A 1 71 ? 1.318 0.212 -10.469 1.00 95.56 71 GLU A C 1
ATOM 528 O O . GLU A 1 71 ? 0.738 -0.649 -11.134 1.00 95.56 71 GLU A O 1
ATOM 533 N N . VAL A 1 72 ? 2.226 1.019 -10.998 1.00 94.81 72 VAL A N 1
ATOM 534 C CA . VAL A 1 72 ? 2.772 0.848 -12.338 1.00 94.81 72 VAL A CA 1
ATOM 535 C C . VAL A 1 72 ? 4.277 1.010 -12.280 1.00 94.81 72 VAL A C 1
ATOM 537 O O . VAL A 1 72 ? 4.794 1.890 -11.591 1.00 94.81 72 VAL A O 1
ATOM 540 N N . GLY A 1 73 ? 4.990 0.209 -13.054 1.00 94.81 73 GLY A N 1
ATOM 541 C CA . GLY A 1 73 ? 6.426 0.366 -13.186 1.00 94.81 73 GLY A CA 1
ATOM 542 C C . GLY A 1 73 ? 6.945 -0.161 -14.508 1.00 94.81 73 GLY A C 1
ATOM 543 O O . GLY A 1 73 ? 6.236 -0.812 -15.279 1.00 94.81 73 GLY A O 1
ATOM 544 N N . TYR A 1 74 ? 8.191 0.183 -14.806 1.00 92.94 74 TYR A N 1
ATOM 545 C CA . TYR A 1 74 ? 8.824 -0.195 -16.062 1.00 92.94 74 TYR A CA 1
ATOM 546 C C . TYR A 1 74 ? 10.270 -0.596 -15.845 1.00 92.94 74 TYR A C 1
ATOM 548 O O . TYR A 1 74 ? 11.104 0.232 -15.500 1.00 92.94 74 TYR A O 1
ATOM 556 N N . ARG A 1 75 ? 10.594 -1.859 -16.102 1.00 91.69 75 ARG A N 1
ATOM 557 C CA . ARG A 1 75 ? 11.951 -2.382 -15.991 1.00 91.69 75 ARG A CA 1
ATOM 558 C C . ARG A 1 75 ? 12.755 -2.077 -17.246 1.00 91.69 75 ARG A C 1
ATOM 560 O O . ARG A 1 75 ? 12.597 -2.724 -18.278 1.00 91.69 75 ARG A O 1
ATOM 567 N N . TYR A 1 76 ? 13.682 -1.138 -17.129 1.00 87.56 76 TYR A N 1
ATOM 568 C CA . TYR A 1 76 ? 14.658 -0.818 -18.160 1.00 87.56 76 TYR A CA 1
ATOM 569 C C . TYR A 1 76 ? 15.985 -1.541 -17.895 1.00 87.56 76 TYR A C 1
ATOM 571 O O . TYR A 1 76 ? 16.583 -1.393 -16.828 1.00 87.56 76 TYR A O 1
ATOM 579 N N . HIS A 1 77 ? 16.468 -2.312 -18.870 1.00 86.00 77 HIS A N 1
ATOM 580 C CA . HIS A 1 77 ? 17.784 -2.954 -18.805 1.00 86.00 77 HIS A CA 1
ATOM 581 C C . HIS A 1 77 ? 18.848 -1.968 -19.304 1.00 86.00 77 HIS A C 1
ATOM 583 O O . HIS A 1 77 ? 18.827 -1.559 -20.462 1.00 86.00 77 HIS A O 1
ATOM 589 N N . VAL A 1 78 ? 19.751 -1.553 -18.413 1.00 81.44 78 VAL A N 1
ATOM 590 C CA . VAL A 1 78 ? 20.861 -0.635 -18.726 1.00 81.44 78 VAL A CA 1
ATOM 591 C C . VAL A 1 78 ? 22.080 -1.420 -19.215 1.00 81.44 78 VAL A C 1
ATOM 593 O O . VAL A 1 78 ? 22.763 -0.985 -20.137 1.00 81.44 78 VAL A O 1
ATOM 596 N N . THR A 1 79 ? 22.327 -2.589 -18.624 1.00 87.25 79 THR A N 1
ATOM 597 C CA . THR A 1 79 ? 23.297 -3.602 -19.071 1.00 87.25 79 THR A CA 1
ATOM 598 C C . THR A 1 79 ? 22.703 -4.998 -18.846 1.00 87.25 79 THR A C 1
ATOM 600 O O . THR A 1 79 ? 21.642 -5.110 -18.228 1.00 87.25 79 THR A O 1
ATOM 603 N N . ASP A 1 80 ? 23.378 -6.060 -19.298 1.00 78.19 80 ASP A N 1
ATOM 604 C CA . ASP A 1 80 ? 22.913 -7.449 -19.113 1.00 78.19 80 ASP A CA 1
ATOM 605 C C . ASP A 1 80 ? 22.667 -7.814 -17.631 1.00 78.19 80 ASP A C 1
ATOM 607 O O . ASP A 1 80 ? 21.759 -8.588 -17.326 1.00 78.19 80 ASP A O 1
ATOM 611 N N . ASP A 1 81 ? 23.395 -7.175 -16.704 1.00 86.25 81 ASP A N 1
ATOM 612 C CA . ASP A 1 81 ? 23.286 -7.411 -15.255 1.00 86.25 81 ASP A CA 1
ATOM 613 C C . ASP A 1 81 ? 22.611 -6.265 -14.479 1.00 86.25 81 ASP A C 1
ATOM 615 O O . ASP A 1 81 ? 22.239 -6.433 -13.315 1.00 86.25 81 ASP A O 1
ATOM 619 N N . THR A 1 82 ? 22.452 -5.082 -15.088 1.00 85.62 82 THR A N 1
ATOM 620 C CA . THR A 1 82 ? 21.948 -3.879 -14.402 1.00 85.62 82 THR A CA 1
ATOM 621 C C . THR A 1 82 ? 20.620 -3.422 -14.976 1.00 85.62 82 THR A C 1
ATOM 623 O O . THR A 1 82 ? 20.478 -3.151 -16.168 1.00 85.62 82 THR A O 1
ATOM 626 N N . ARG A 1 83 ? 19.646 -3.250 -14.085 1.00 84.94 83 ARG A N 1
ATOM 627 C CA . ARG A 1 83 ? 18.277 -2.853 -14.407 1.00 84.94 83 ARG A CA 1
ATOM 628 C C . ARG A 1 83 ? 17.833 -1.708 -13.507 1.00 84.94 83 ARG A C 1
ATOM 630 O O . ARG A 1 83 ? 18.120 -1.712 -12.314 1.00 84.94 83 ARG A O 1
ATOM 637 N N . ILE A 1 84 ? 17.144 -0.741 -14.101 1.00 89.88 84 ILE A N 1
ATOM 638 C CA . ILE A 1 84 ? 16.509 0.389 -13.422 1.00 89.88 84 ILE A CA 1
ATOM 639 C C . ILE A 1 84 ? 15.007 0.236 -13.610 1.00 89.88 84 ILE A C 1
ATOM 641 O O . ILE A 1 84 ? 14.545 -0.028 -14.717 1.00 89.88 84 ILE A O 1
ATOM 645 N N . GLU A 1 85 ? 14.247 0.413 -12.539 1.00 91.44 85 GLU A N 1
ATOM 646 C CA . GLU A 1 85 ? 12.797 0.278 -12.568 1.00 91.44 85 GLU A CA 1
ATOM 647 C C . GLU A 1 85 ? 12.160 1.511 -11.923 1.00 91.44 85 GLU A C 1
ATOM 649 O O . GLU A 1 85 ? 12.048 1.569 -10.700 1.00 91.44 85 GLU A O 1
ATOM 654 N N . PRO A 1 86 ? 11.806 2.554 -12.698 1.00 92.56 86 PRO A N 1
ATOM 655 C CA . PRO A 1 86 ? 10.888 3.577 -12.217 1.00 92.56 86 PRO A CA 1
ATOM 656 C C . PRO A 1 86 ? 9.538 2.948 -11.858 1.00 92.56 86 PRO A C 1
ATOM 658 O O . PRO A 1 86 ? 8.974 2.189 -12.650 1.00 92.56 86 PRO A O 1
ATOM 661 N N . GLN A 1 87 ? 9.022 3.311 -10.685 1.00 94.38 87 GLN A N 1
ATOM 662 C CA . GLN A 1 87 ? 7.749 2.837 -10.149 1.00 94.38 87 GLN A CA 1
ATOM 663 C C . GLN A 1 87 ? 6.927 4.028 -9.652 1.00 94.38 87 GLN A C 1
ATOM 665 O O . GLN A 1 87 ? 7.475 5.014 -9.149 1.00 94.38 87 GLN A O 1
ATOM 670 N N . ALA A 1 88 ? 5.612 3.936 -9.797 1.00 95.75 88 ALA A N 1
ATOM 671 C CA . ALA A 1 88 ? 4.659 4.872 -9.230 1.00 95.75 88 ALA A CA 1
ATOM 672 C C . ALA A 1 88 ? 3.485 4.091 -8.639 1.00 95.75 88 ALA A C 1
ATOM 674 O O . ALA A 1 88 ? 2.849 3.298 -9.330 1.00 95.75 88 ALA A O 1
ATOM 675 N N . GLU A 1 89 ? 3.184 4.353 -7.371 1.00 94.94 89 GLU A N 1
ATOM 676 C CA . GLU A 1 89 ? 2.088 3.720 -6.645 1.00 94.94 89 GLU A CA 1
AT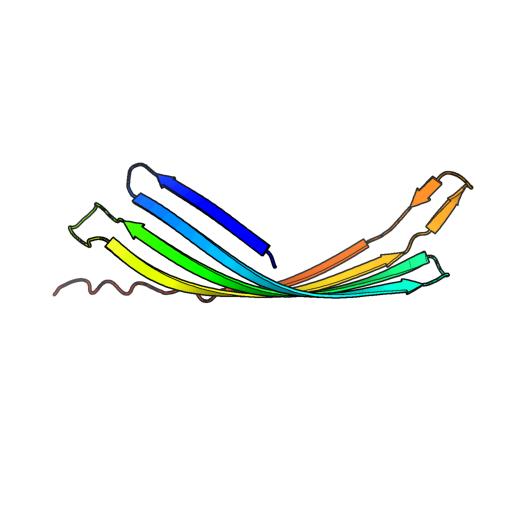OM 677 C C . GLU A 1 89 ? 1.097 4.782 -6.162 1.00 94.94 89 GLU A C 1
ATOM 679 O O . GLU A 1 89 ? 1.477 5.837 -5.648 1.00 94.94 89 GLU A O 1
ATOM 684 N N . LEU A 1 90 ? -0.191 4.495 -6.320 1.00 94.75 90 LEU A N 1
ATOM 685 C CA . LEU A 1 90 ? -1.290 5.274 -5.783 1.00 94.75 90 LEU A CA 1
ATOM 686 C C . LEU A 1 90 ? -2.155 4.377 -4.905 1.00 94.75 90 LEU A C 1
ATOM 688 O O . LEU A 1 90 ? -2.801 3.453 -5.393 1.00 94.75 90 LEU A O 1
ATOM 692 N N . VAL A 1 91 ? -2.238 4.710 -3.618 1.00 94.06 91 VAL A N 1
ATOM 693 C CA . VAL A 1 91 ? -3.114 4.021 -2.668 1.00 94.06 91 VAL A CA 1
ATOM 694 C C . VAL A 1 91 ? -4.195 4.974 -2.187 1.00 94.06 91 VAL A C 1
ATOM 696 O O . VAL A 1 91 ? -3.926 5.971 -1.520 1.00 94.06 91 VAL A O 1
ATOM 699 N N . TYR A 1 92 ? -5.443 4.643 -2.495 1.00 90.56 92 TYR A N 1
ATOM 700 C CA . TYR A 1 92 ? -6.622 5.297 -1.956 1.00 90.56 92 TYR A CA 1
ATOM 701 C C . TYR A 1 92 ? -7.218 4.452 -0.831 1.00 90.56 92 TYR A C 1
ATOM 703 O O . TYR A 1 92 ? -7.522 3.274 -1.013 1.00 90.56 92 TYR A O 1
ATOM 711 N N . GLY A 1 93 ? -7.406 5.059 0.337 1.00 89.75 93 GLY A N 1
ATOM 712 C CA . GLY A 1 93 ? -7.998 4.414 1.502 1.00 89.75 93 GLY A CA 1
ATOM 713 C C . GLY A 1 93 ? -9.172 5.217 2.046 1.00 89.75 93 GLY A C 1
ATOM 714 O O . GLY A 1 93 ? -9.078 6.432 2.196 1.00 89.75 93 GLY A O 1
ATOM 715 N N . ALA A 1 94 ? -10.260 4.533 2.385 1.00 83.12 94 ALA A N 1
ATOM 716 C CA . ALA A 1 94 ? -11.366 5.088 3.150 1.00 83.12 94 ALA A CA 1
ATOM 717 C C . ALA A 1 94 ? -11.500 4.308 4.458 1.00 83.12 94 ALA A C 1
ATOM 719 O O . ALA A 1 94 ? -11.782 3.108 4.446 1.00 83.12 94 ALA A O 1
ATOM 720 N N . VAL A 1 95 ? -11.307 4.998 5.579 1.00 80.12 95 VAL A N 1
ATOM 721 C CA . VAL A 1 95 ? -11.424 4.435 6.928 1.00 80.12 95 VAL A CA 1
ATOM 722 C C . VAL A 1 95 ? -12.689 4.994 7.563 1.00 80.12 95 VAL A C 1
ATOM 724 O O . VAL A 1 95 ? -12.848 6.211 7.663 1.00 80.12 95 VAL A O 1
ATOM 727 N N . SER A 1 96 ? -13.609 4.129 7.992 1.00 66.75 96 SER A N 1
ATOM 728 C CA . SER A 1 96 ? -14.776 4.580 8.753 1.00 66.75 96 SER A CA 1
ATOM 729 C C . SER A 1 96 ? -14.355 4.899 10.191 1.00 66.75 96 SER A C 1
ATOM 731 O O . SER A 1 96 ? -14.270 4.006 11.033 1.00 66.75 96 SER A O 1
ATOM 733 N N . GLY A 1 97 ? -14.075 6.167 10.481 1.00 59.28 97 GLY A N 1
ATOM 734 C CA . GLY A 1 97 ? -13.895 6.644 11.853 1.00 59.28 97 GLY A CA 1
ATOM 735 C C . GLY A 1 97 ? -15.240 6.888 12.544 1.00 59.28 97 GLY A C 1
ATOM 736 O O . GLY A 1 97 ? -16.217 7.260 11.893 1.00 59.28 97 GLY A O 1
ATOM 737 N N . LYS A 1 98 ? -15.300 6.722 13.871 1.00 58.84 98 LYS A N 1
ATOM 738 C CA . LYS A 1 98 ? -16.394 7.272 14.686 1.00 58.84 98 LYS A CA 1
ATOM 739 C C . LYS A 1 98 ? -15.925 8.514 15.427 1.00 58.84 98 LYS A C 1
ATOM 741 O O . LYS A 1 98 ? -14.848 8.531 16.013 1.00 58.84 98 LYS A O 1
ATOM 746 N N . GLN A 1 99 ? -16.773 9.536 15.418 1.00 49.06 99 GLN A N 1
ATOM 747 C CA . GLN A 1 99 ? -16.590 10.760 16.184 1.00 49.06 99 GLN A CA 1
ATOM 748 C C . GLN A 1 99 ? -17.368 10.621 17.498 1.00 49.06 99 GLN A C 1
ATOM 750 O O . GLN A 1 99 ? -18.591 10.474 17.492 1.00 49.06 99 GLN A O 1
ATOM 755 N N . PHE A 1 100 ? -16.665 10.622 18.629 1.00 48.66 100 PHE A N 1
ATOM 756 C CA . PHE A 1 100 ? -17.304 10.642 19.942 1.00 48.66 100 PHE A CA 1
ATOM 757 C C . PHE A 1 100 ? -17.755 12.074 20.244 1.00 48.66 100 PHE A C 1
ATOM 759 O O . PHE A 1 100 ? -16.944 12.931 20.582 1.00 48.66 100 PHE A O 1
ATOM 766 N N . SER A 1 101 ? -19.052 12.349 20.102 1.00 43.41 101 SER A N 1
ATOM 767 C CA . SER A 1 101 ? -19.643 13.585 20.618 1.00 43.41 101 SER A CA 1
ATOM 768 C C . SER A 1 101 ? -19.889 13.407 22.116 1.00 43.41 101 SER A C 1
ATOM 770 O O . SER A 1 101 ? -20.841 12.744 22.530 1.00 43.41 101 SER A O 1
ATOM 772 N N . GLY A 1 102 ? -18.985 13.941 22.938 1.00 38.97 102 GLY A N 1
ATOM 773 C CA . GLY A 1 102 ? -19.240 14.119 24.363 1.00 38.97 102 GLY A CA 1
ATOM 774 C C . GLY A 1 102 ? -20.238 15.258 24.543 1.00 38.97 102 GLY A C 1
ATOM 775 O O . GLY A 1 102 ? -19.984 16.372 24.089 1.00 38.97 102 GLY A O 1
ATOM 776 N N . LYS A 1 103 ? -21.379 14.994 25.185 1.00 44.06 103 LYS A N 1
ATOM 777 C CA . LYS A 1 103 ? -22.239 16.073 25.675 1.00 44.06 103 LYS A CA 1
ATOM 778 C C . LYS A 1 103 ? -21.501 16.769 26.817 1.00 44.06 103 LYS A C 1
ATOM 780 O O . LYS A 1 103 ? -21.363 16.190 27.891 1.00 44.06 103 LYS A O 1
ATOM 785 N N . THR A 1 104 ? -21.020 17.985 26.580 1.00 43.84 104 THR A N 1
ATOM 786 C CA . THR A 1 104 ? -20.680 18.915 27.661 1.00 43.84 104 THR A CA 1
ATOM 787 C C . THR A 1 104 ? -21.982 19.222 28.395 1.00 43.84 104 THR A C 1
ATOM 789 O O . THR A 1 104 ? -22.933 19.686 27.768 1.00 43.84 104 THR A O 1
ATOM 792 N N . GLY A 1 105 ? -22.055 18.841 29.672 1.00 43.16 105 GLY A N 1
ATOM 793 C CA . GLY A 1 105 ? -23.219 19.078 30.522 1.00 43.16 105 GLY A CA 1
ATOM 794 C C . GLY A 1 105 ? -23.533 20.568 30.657 1.00 43.16 105 GLY A C 1
ATOM 795 O O . GLY A 1 105 ? -22.613 21.388 30.665 1.00 43.16 105 GLY A O 1
ATOM 796 N N . GLU A 1 106 ? -24.833 20.866 30.712 1.00 33.62 106 GLU A N 1
ATOM 797 C CA . GLU A 1 106 ? -25.400 22.128 31.214 1.00 33.62 106 GLU A CA 1
ATOM 798 C C . GLU A 1 106 ? -25.011 22.392 32.673 1.00 33.62 106 GLU A C 1
ATOM 800 O O . GLU A 1 106 ? -24.899 21.408 33.445 1.00 33.62 106 GLU A O 1
#

InterPro domains:
  IPR005546 Autotransporter beta-domain [PF03797] (2-103)
  IPR005546 Autotransporter beta-domain [PS51208] (1-106)
  IPR006315 Outer membrane autotransporter barrel domain [TIGR01414] (2-101)
  IPR036709 Autotransporter beta-domain superfamily [G3DSA:2.40.128.130] (1-106)
  IPR036709 Autotransporter beta-domain superfamily [SSF103515] (2-102)